Protein AF-A0A8E0S4U4-F1 (afdb_monomer_lite)

Sequence (108 aa):
MDDPYKKTKKRCFLCEHNIELDYKNVRLLSQFVSPYTGRIYGRHITGLCIPMQKRISKLITRSRQFGKQFLASQCASTDIAYSTGFMPFENKETVFLKDPRITVKTHY

Radius of gyration: 17.24 Å; chains: 1; bounding box: 47×25×53 Å

Foldseek 3Di:
DDDPPDDDDDAAPCRVVVDDDALLPLLVLVLQADQAARHGDDCVQRVHDPVVSVVSVVSLVVLAVVLVVVVVVDDDDPPPSQPPSTADRGHGDPVSPPDDRSRDPPPD

Structure (mmCIF, N/CA/C/O backbone):
data_AF-A0A8E0S4U4-F1
#
_entry.id   AF-A0A8E0S4U4-F1
#
loop_
_atom_site.group_PDB
_atom_site.id
_atom_site.type_symbol
_atom_site.label_atom_id
_atom_site.label_alt_id
_atom_site.label_comp_id
_atom_site.label_asym_id
_atom_site.label_entity_id
_atom_site.label_seq_id
_atom_site.pdbx_PDB_ins_code
_atom_site.Cartn_x
_atom_site.Cartn_y
_atom_site.Cartn_z
_atom_site.occupancy
_atom_site.B_iso_or_equiv
_atom_site.auth_seq_id
_atom_site.auth_comp_id
_atom_site.auth_asym_id
_atom_site.auth_atom_id
_atom_site.pdbx_PDB_model_num
ATOM 1 N N . MET A 1 1 ? -22.298 5.210 34.443 1.00 78.94 1 MET A N 1
ATOM 2 C CA . MET A 1 1 ? -22.020 3.765 34.328 1.00 78.94 1 MET A CA 1
ATOM 3 C C . MET A 1 1 ? -21.876 3.475 32.852 1.00 78.94 1 MET A C 1
ATOM 5 O O . MET A 1 1 ? -22.760 3.863 32.097 1.00 78.94 1 MET A O 1
ATOM 9 N N . ASP A 1 2 ? -20.754 2.904 32.428 1.00 84.88 2 ASP A N 1
ATOM 10 C CA . ASP A 1 2 ? -20.587 2.475 31.040 1.00 84.88 2 ASP A CA 1
ATOM 11 C C . ASP A 1 2 ? -21.467 1.250 30.746 1.00 84.88 2 ASP A C 1
ATOM 13 O O . ASP A 1 2 ? -21.691 0.415 31.621 1.00 84.88 2 ASP A O 1
ATOM 17 N N . ASP A 1 3 ? -21.993 1.166 29.521 1.00 90.31 3 ASP A N 1
ATOM 18 C CA . ASP A 1 3 ? -22.899 0.096 29.086 1.00 90.31 3 ASP A CA 1
ATOM 19 C C . ASP A 1 3 ? -22.160 -1.260 28.971 1.00 90.31 3 ASP A C 1
ATOM 21 O O . ASP A 1 3 ? -21.247 -1.377 28.141 1.00 90.31 3 ASP A O 1
ATOM 25 N N . PRO A 1 4 ? -22.549 -2.296 29.746 1.00 88.69 4 PRO A N 1
ATOM 26 C CA . PRO A 1 4 ? -21.906 -3.612 29.734 1.00 88.69 4 PRO A CA 1
ATOM 27 C C . PRO A 1 4 ? -22.127 -4.412 28.436 1.00 88.69 4 PRO A C 1
ATOM 29 O O . PRO A 1 4 ? -21.394 -5.370 28.192 1.00 88.69 4 PRO A O 1
ATOM 32 N N . TYR A 1 5 ? -23.078 -4.031 27.571 1.00 91.44 5 TYR A N 1
ATOM 33 C CA . TYR A 1 5 ? -23.339 -4.708 26.287 1.00 91.44 5 TYR A CA 1
ATOM 34 C C . TYR A 1 5 ? -22.606 -4.071 25.097 1.00 91.44 5 TYR A C 1
ATOM 36 O O . TYR A 1 5 ? -22.728 -4.519 23.948 1.00 91.44 5 TYR A O 1
ATOM 44 N N . LYS A 1 6 ? -21.816 -3.022 25.344 1.00 90.94 6 LYS A N 1
ATOM 45 C CA . LYS A 1 6 ? -21.102 -2.291 24.300 1.00 90.94 6 LYS A CA 1
ATOM 46 C C . LYS A 1 6 ? -19.985 -3.143 23.697 1.00 90.94 6 LYS A C 1
ATOM 48 O O . LYS A 1 6 ? -18.929 -3.345 24.292 1.00 90.94 6 LYS A O 1
ATOM 53 N N . LYS A 1 7 ? -20.189 -3.595 22.456 1.00 86.12 7 LYS A N 1
ATOM 54 C CA . LYS A 1 7 ? -19.174 -4.337 21.690 1.00 86.12 7 LYS A CA 1
ATOM 55 C C . LYS A 1 7 ? -17.909 -3.499 21.497 1.00 86.12 7 LYS A C 1
ATOM 57 O O . LYS A 1 7 ? -17.968 -2.294 21.230 1.00 86.12 7 LYS A O 1
ATOM 62 N N . THR A 1 8 ? -16.756 -4.157 21.570 1.00 84.62 8 THR A N 1
ATOM 63 C CA . THR A 1 8 ? -15.464 -3.524 21.308 1.00 84.62 8 THR A CA 1
ATOM 64 C C . THR A 1 8 ? -15.395 -3.026 19.863 1.00 84.62 8 THR A C 1
ATOM 66 O O . THR A 1 8 ? -15.875 -3.659 18.919 1.00 84.62 8 THR A O 1
ATOM 69 N N . LYS A 1 9 ? -14.808 -1.838 19.673 1.00 84.38 9 LYS A N 1
ATOM 70 C CA . LYS A 1 9 ? -14.611 -1.276 18.333 1.00 84.38 9 LYS A CA 1
ATOM 71 C C . LYS A 1 9 ? -13.610 -2.150 17.578 1.00 84.38 9 LYS A C 1
ATOM 73 O O . LYS A 1 9 ? -12.468 -2.278 18.017 1.00 84.38 9 LYS A O 1
ATOM 78 N N . LYS A 1 10 ? -14.021 -2.694 16.430 1.00 83.62 10 LYS A N 1
ATOM 79 C CA . LYS A 1 10 ? -13.135 -3.445 15.530 1.00 83.62 10 LYS A CA 1
ATOM 80 C C . LYS A 1 10 ? -11.967 -2.557 15.094 1.00 83.62 10 LYS A C 1
ATOM 82 O O . LYS A 1 10 ? -12.180 -1.425 14.653 1.00 83.62 10 LYS A O 1
ATOM 87 N N . ARG A 1 11 ? -10.743 -3.065 15.226 1.00 87.12 11 ARG A N 1
ATOM 88 C CA . ARG A 1 11 ? -9.515 -2.383 14.801 1.00 87.12 11 ARG A CA 1
ATOM 89 C C . ARG A 1 11 ? -8.996 -2.998 13.504 1.00 87.12 11 ARG A C 1
ATOM 91 O O . ARG A 1 11 ? -9.422 -4.070 13.095 1.00 87.12 11 ARG A O 1
ATOM 98 N N . CYS A 1 12 ? -8.129 -2.261 12.816 1.00 86.25 12 CYS A N 1
ATOM 99 C CA . CYS A 1 12 ? -7.445 -2.773 11.635 1.00 86.25 12 CYS A CA 1
ATOM 100 C C . CYS A 1 12 ? -6.319 -3.729 12.052 1.00 86.25 12 CYS A C 1
ATOM 102 O O . CYS A 1 12 ? -5.723 -3.499 13.101 1.00 86.25 12 CYS A O 1
ATOM 104 N N . PHE A 1 13 ? -5.957 -4.708 11.215 1.00 85.25 13 PHE A N 1
ATOM 105 C CA . PHE A 1 13 ? -4.858 -5.650 11.494 1.00 85.25 13 PHE A CA 1
ATOM 106 C C . PHE A 1 13 ? -3.567 -4.942 11.951 1.00 85.25 13 PHE A C 1
ATOM 108 O O . PHE A 1 13 ? -2.980 -5.277 12.974 1.00 85.25 13 PHE A O 1
ATOM 115 N N . LEU A 1 14 ? -3.173 -3.872 11.253 1.00 88.31 14 LEU A N 1
ATOM 116 C CA . LEU A 1 14 ? -1.975 -3.097 11.597 1.00 88.31 14 LEU A CA 1
ATOM 117 C C . LEU A 1 14 ? -2.089 -2.365 12.939 1.00 88.31 14 LEU A C 1
ATOM 119 O O . LEU A 1 14 ? -1.101 -2.196 13.644 1.00 88.31 14 LEU A O 1
ATOM 123 N N . CYS A 1 15 ? -3.295 -1.908 13.266 1.00 88.62 15 CYS A N 1
ATOM 124 C CA . CYS A 1 15 ? -3.604 -1.158 14.475 1.00 88.62 15 CYS A CA 1
ATOM 125 C C . CYS A 1 15 ? -3.658 -2.076 15.702 1.00 88.62 15 CYS A C 1
ATOM 127 O O . CYS A 1 15 ? -3.410 -1.633 16.817 1.00 88.62 15 CYS A O 1
ATOM 129 N N . GLU A 1 16 ? -4.070 -3.324 15.495 1.00 89.44 16 GLU A N 1
ATOM 130 C CA . GLU A 1 16 ? -4.202 -4.345 16.529 1.00 89.44 16 GLU A CA 1
ATOM 131 C C . GLU A 1 16 ? -2.839 -4.917 16.918 1.00 89.44 16 GLU A C 1
ATOM 133 O O . GLU A 1 16 ? -2.537 -5.010 18.103 1.00 89.44 16 GLU A O 1
ATOM 138 N N . HIS A 1 17 ? -1.977 -5.179 15.933 1.00 88.25 17 HIS A N 1
ATOM 139 C CA . HIS A 1 17 ? -0.618 -5.679 16.161 1.00 88.25 17 HIS A CA 1
ATOM 140 C C . HIS A 1 17 ? 0.439 -4.579 16.364 1.00 88.25 17 HIS A C 1
ATOM 142 O O . HIS A 1 17 ? 1.606 -4.899 16.560 1.00 88.25 17 HIS A O 1
ATOM 148 N N . ASN A 1 18 ? 0.048 -3.300 16.303 1.00 88.12 18 ASN A N 1
ATOM 149 C CA . ASN A 1 18 ? 0.929 -2.132 16.440 1.00 88.12 18 ASN A CA 1
ATOM 150 C C . ASN A 1 18 ? 2.218 -2.224 15.592 1.00 88.12 18 ASN A C 1
ATOM 152 O O . ASN A 1 18 ? 3.320 -1.975 16.072 1.00 88.12 18 ASN A O 1
ATOM 156 N N . ILE A 1 19 ? 2.072 -2.626 14.327 1.00 88.44 19 ILE A N 1
ATOM 157 C CA . ILE A 1 19 ? 3.206 -2.884 13.430 1.00 88.44 19 ILE A CA 1
ATOM 158 C C . ILE A 1 19 ? 3.809 -1.555 12.963 1.00 88.44 19 ILE A C 1
ATOM 160 O O . ILE A 1 19 ? 3.109 -0.708 12.396 1.00 88.44 19 ILE A O 1
ATOM 164 N N . GLU A 1 20 ? 5.119 -1.394 13.142 1.00 90.00 20 GLU A N 1
ATOM 165 C CA . GLU A 1 20 ? 5.858 -0.247 12.620 1.00 90.00 20 GLU A CA 1
ATOM 166 C C . GLU A 1 20 ? 5.950 -0.301 11.089 1.00 90.00 20 GLU A C 1
ATOM 168 O O . GLU A 1 20 ? 6.291 -1.319 10.483 1.00 90.00 20 GLU A O 1
ATOM 173 N N . LEU A 1 21 ? 5.592 0.812 10.444 1.00 91.00 21 LEU A N 1
ATOM 174 C CA . LEU A 1 21 ? 5.531 0.918 8.990 1.00 91.00 21 LEU A CA 1
ATOM 175 C C . LEU A 1 21 ? 6.677 1.762 8.442 1.00 91.00 21 LEU A C 1
ATOM 177 O O . LEU A 1 21 ? 6.652 2.991 8.566 1.00 91.00 21 LEU A O 1
ATOM 181 N N . ASP A 1 22 ? 7.576 1.098 7.718 1.00 91.44 22 ASP A N 1
ATOM 182 C CA . ASP A 1 22 ? 8.706 1.707 7.023 1.00 91.44 22 ASP A CA 1
ATOM 183 C C . ASP A 1 22 ? 8.665 1.479 5.514 1.00 91.44 22 ASP A C 1
ATOM 185 O O . ASP A 1 22 ? 8.295 0.414 5.025 1.00 91.44 22 ASP A O 1
ATOM 189 N N . TYR A 1 23 ? 9.144 2.473 4.762 1.00 89.19 23 TYR A N 1
ATOM 190 C CA . TYR A 1 23 ? 9.288 2.386 3.302 1.00 89.19 23 TYR A CA 1
ATOM 191 C C . TYR A 1 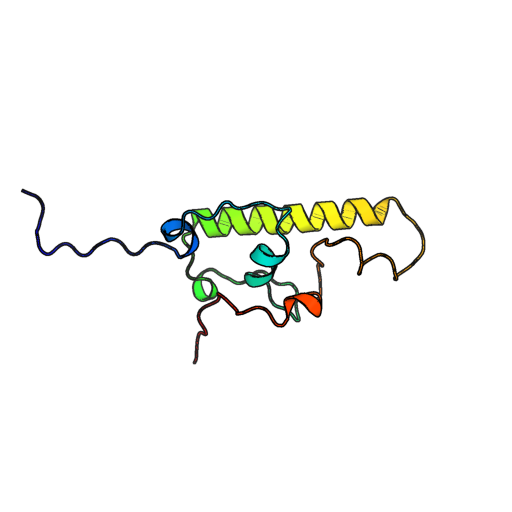23 ? 10.399 1.408 2.879 1.00 89.19 23 TYR A C 1
ATOM 193 O O . TYR A 1 23 ? 10.431 0.961 1.735 1.00 89.19 23 TYR A O 1
ATOM 201 N N . LYS A 1 24 ? 11.311 1.076 3.798 1.00 87.56 24 LYS A N 1
ATOM 202 C CA . LYS A 1 24 ? 12.405 0.127 3.570 1.00 87.56 24 LYS A CA 1
ATOM 203 C C . LYS A 1 24 ? 11.911 -1.320 3.566 1.00 87.56 24 LYS A C 1
ATOM 205 O O . LYS A 1 24 ? 12.513 -2.173 2.925 1.00 87.56 24 LYS A O 1
ATOM 210 N N . ASN A 1 25 ? 10.808 -1.606 4.263 1.00 88.62 25 ASN A N 1
ATOM 211 C CA . ASN A 1 25 ? 10.274 -2.958 4.368 1.00 88.62 25 ASN A CA 1
ATOM 212 C C . ASN A 1 25 ? 9.392 -3.285 3.155 1.00 88.62 25 ASN A C 1
ATOM 214 O O . ASN A 1 25 ? 8.159 -3.267 3.211 1.00 88.62 25 ASN A O 1
ATOM 218 N N . VAL A 1 26 ? 10.049 -3.576 2.031 1.00 84.94 26 VAL A N 1
ATOM 219 C CA . VAL A 1 26 ? 9.381 -3.891 0.763 1.00 84.94 26 VAL A CA 1
ATOM 220 C C . VAL A 1 26 ? 8.511 -5.139 0.886 1.00 84.94 26 VAL A C 1
ATOM 222 O O . VAL A 1 26 ? 7.421 -5.171 0.319 1.00 84.94 26 VAL A O 1
ATOM 225 N N . ARG A 1 27 ? 8.915 -6.127 1.695 1.00 86.31 27 ARG A N 1
ATOM 226 C CA . ARG A 1 27 ? 8.157 -7.370 1.883 1.00 86.31 27 ARG A CA 1
ATOM 227 C C . ARG A 1 27 ? 6.751 -7.103 2.418 1.00 86.31 27 ARG A C 1
ATOM 229 O O . ARG A 1 27 ? 5.784 -7.552 1.806 1.00 86.31 27 ARG A O 1
ATOM 236 N N . LEU A 1 28 ? 6.629 -6.306 3.483 1.00 88.44 28 LEU A N 1
ATOM 237 C CA . LEU A 1 28 ? 5.334 -5.928 4.059 1.00 88.44 28 LEU A CA 1
ATOM 238 C C . LEU A 1 28 ? 4.495 -5.101 3.073 1.00 88.44 28 LEU A C 1
ATOM 240 O O . LEU A 1 28 ? 3.325 -5.393 2.838 1.00 88.44 28 LEU A O 1
ATOM 244 N N . LEU A 1 29 ? 5.095 -4.085 2.450 1.00 89.06 29 LEU A N 1
ATOM 245 C CA . LEU A 1 29 ? 4.387 -3.197 1.522 1.00 89.06 29 LEU A CA 1
ATOM 246 C C . LEU A 1 29 ? 3.913 -3.920 0.254 1.00 89.06 29 LEU A C 1
ATOM 248 O O . LEU A 1 29 ? 2.837 -3.618 -0.268 1.00 89.06 29 LEU A O 1
ATOM 252 N N . SER A 1 30 ? 4.667 -4.920 -0.203 1.00 87.62 30 SER A N 1
ATOM 253 C CA . SER A 1 30 ? 4.335 -5.732 -1.374 1.00 87.62 30 SER A CA 1
ATOM 254 C C . SER A 1 30 ? 3.053 -6.551 -1.203 1.00 87.62 30 SER A C 1
ATOM 256 O O . SER A 1 30 ? 2.480 -7.013 -2.190 1.00 87.62 30 SER A O 1
ATOM 258 N N . GLN A 1 31 ? 2.589 -6.769 0.030 1.00 87.25 31 GLN A N 1
ATOM 259 C CA . GLN A 1 31 ? 1.341 -7.484 0.302 1.00 87.25 31 GLN A CA 1
ATOM 260 C C . GLN A 1 31 ? 0.110 -6.635 -0.040 1.00 87.25 31 GLN A C 1
ATOM 262 O O . GLN A 1 31 ? -0.943 -7.181 -0.361 1.00 87.25 31 GLN A O 1
ATOM 267 N N . PHE A 1 32 ? 0.249 -5.305 -0.038 1.00 89.19 32 PHE A N 1
ATOM 268 C CA . PHE A 1 32 ? -0.822 -4.362 -0.375 1.00 89.19 32 PHE A CA 1
ATOM 269 C C . PHE A 1 32 ? -0.876 -4.010 -1.866 1.00 89.19 32 PHE A C 1
ATOM 271 O O . PHE A 1 32 ? -1.615 -3.105 -2.258 1.00 89.19 32 PHE A O 1
ATOM 278 N N . VAL A 1 33 ? -0.107 -4.711 -2.702 1.00 88.69 33 VAL A N 1
ATOM 279 C CA . VAL A 1 33 ? 0.011 -4.444 -4.136 1.00 88.69 33 VAL A CA 1
ATOM 280 C C . VAL A 1 33 ? -0.303 -5.691 -4.960 1.00 88.69 33 VAL A C 1
ATOM 282 O O . VAL A 1 33 ? 0.034 -6.814 -4.582 1.00 88.69 33 VAL A O 1
ATOM 285 N N . SER A 1 34 ? -0.960 -5.478 -6.102 1.00 86.12 34 SER A N 1
ATOM 286 C CA . SER A 1 34 ? -1.242 -6.518 -7.090 1.00 86.12 34 SER A CA 1
ATOM 287 C C . SER A 1 34 ? 0.057 -7.089 -7.662 1.00 86.12 34 SER A C 1
ATOM 289 O O . SER A 1 34 ? 0.883 -6.314 -8.153 1.00 86.12 34 SER A O 1
ATOM 291 N N . PRO A 1 35 ? 0.240 -8.421 -7.664 1.00 83.06 35 PRO A N 1
ATOM 292 C CA . PRO A 1 35 ? 1.456 -9.028 -8.185 1.00 83.06 35 PRO A CA 1
ATOM 293 C C . PRO A 1 35 ? 1.642 -8.814 -9.692 1.00 83.06 35 PRO A C 1
ATOM 295 O O . PRO A 1 35 ? 2.772 -8.648 -10.134 1.00 83.06 35 PRO A O 1
ATOM 298 N N . TYR A 1 36 ? 0.546 -8.773 -10.455 1.00 80.94 36 TYR A N 1
ATOM 299 C CA . TYR A 1 36 ? 0.569 -8.718 -11.924 1.00 80.94 36 TYR A CA 1
ATOM 300 C C . TYR A 1 36 ? 0.427 -7.311 -12.509 1.00 80.94 36 TYR A C 1
ATOM 302 O O . TYR A 1 36 ? 0.549 -7.133 -13.710 1.00 80.94 36 TYR A O 1
ATOM 310 N N . THR A 1 37 ? 0.042 -6.327 -11.697 1.00 81.19 37 THR A N 1
ATOM 311 C CA . THR A 1 37 ? -0.277 -4.976 -12.202 1.00 81.19 37 THR A CA 1
ATOM 312 C C . THR A 1 37 ? 0.436 -3.879 -11.428 1.00 81.19 37 THR A C 1
ATOM 314 O O . THR A 1 37 ? 0.313 -2.708 -11.778 1.00 81.19 37 THR A O 1
ATOM 317 N N . GLY A 1 38 ? 1.044 -4.200 -10.281 1.00 82.62 38 GLY A N 1
ATOM 318 C CA . GLY A 1 38 ? 1.677 -3.196 -9.430 1.00 82.62 38 GLY A CA 1
ATOM 319 C C . GLY A 1 38 ? 0.693 -2.166 -8.851 1.00 82.62 38 GLY A C 1
ATOM 320 O O . GLY A 1 38 ? 1.101 -1.159 -8.270 1.00 82.62 38 GLY A O 1
ATOM 321 N N . ARG A 1 39 ? -0.622 -2.376 -8.971 1.00 88.06 39 ARG A N 1
ATOM 322 C CA . ARG A 1 39 ? -1.640 -1.468 -8.426 1.00 88.06 39 ARG A CA 1
ATOM 323 C C . ARG A 1 39 ? -1.813 -1.689 -6.928 1.00 88.06 39 ARG A C 1
ATOM 325 O O . ARG A 1 39 ? -1.871 -2.829 -6.475 1.00 88.06 39 ARG A O 1
ATOM 332 N N . ILE A 1 40 ? -1.914 -0.602 -6.167 1.00 90.44 40 ILE A N 1
ATOM 333 C CA . ILE A 1 40 ? -2.186 -0.653 -4.725 1.00 90.44 40 ILE A CA 1
ATOM 334 C C . ILE A 1 40 ? -3.646 -1.068 -4.523 1.00 90.44 40 ILE A C 1
ATOM 336 O O . ILE A 1 40 ? -4.542 -0.491 -5.141 1.00 90.44 40 ILE A O 1
ATOM 340 N N . TYR A 1 41 ? -3.894 -2.053 -3.661 1.00 90.38 41 TYR A N 1
ATOM 341 C CA . TYR A 1 41 ? -5.249 -2.499 -3.356 1.00 90.38 41 TYR A CA 1
ATOM 342 C C . TYR A 1 41 ? -6.056 -1.414 -2.634 1.00 90.38 41 TYR A C 1
ATOM 344 O O . TYR A 1 41 ? -5.550 -0.679 -1.780 1.00 90.38 41 TYR A O 1
ATOM 352 N N . GLY A 1 42 ? -7.348 -1.343 -2.956 1.00 90.00 42 GLY A N 1
ATOM 353 C CA . GLY A 1 42 ? -8.290 -0.449 -2.292 1.00 90.00 42 GLY A CA 1
ATOM 354 C C . GLY A 1 42 ? -8.661 -0.914 -0.881 1.00 90.00 42 GLY A C 1
ATOM 355 O O . GLY A 1 42 ? -8.493 -2.077 -0.516 1.00 90.00 42 GLY A O 1
ATOM 356 N N . ARG A 1 43 ? -9.251 -0.004 -0.098 1.00 88.44 43 ARG A N 1
ATOM 357 C CA . ARG A 1 43 ? -9.680 -0.262 1.290 1.00 88.44 43 ARG A CA 1
ATOM 358 C C . ARG A 1 43 ? -10.637 -1.452 1.429 1.00 88.44 43 ARG A C 1
ATOM 360 O O . ARG A 1 43 ? -10.581 -2.148 2.435 1.00 88.44 43 ARG A O 1
ATOM 367 N N . HIS A 1 44 ? -11.508 -1.673 0.444 1.00 85.69 44 HIS A N 1
ATOM 368 C CA . HIS A 1 44 ? -12.474 -2.778 0.463 1.00 85.69 44 HIS A CA 1
ATOM 369 C C . HIS A 1 44 ? -11.801 -4.161 0.400 1.00 85.69 44 HIS A C 1
ATOM 371 O O . HIS A 1 44 ? -12.390 -5.130 0.857 1.00 85.69 44 HIS A O 1
ATOM 377 N N . ILE A 1 45 ? -10.564 -4.235 -0.106 1.00 87.31 45 ILE A N 1
ATOM 378 C CA . ILE A 1 45 ? -9.755 -5.462 -0.166 1.00 87.31 45 ILE A CA 1
ATOM 379 C C . ILE A 1 45 ? -8.853 -5.562 1.068 1.00 87.31 45 ILE A C 1
ATOM 381 O O . ILE A 1 45 ? -8.732 -6.618 1.678 1.00 87.31 45 ILE A O 1
ATOM 385 N N . THR A 1 46 ? -8.192 -4.462 1.447 1.00 87.81 46 THR A N 1
ATOM 386 C CA . THR A 1 46 ? -7.211 -4.474 2.546 1.00 87.81 46 THR A CA 1
ATOM 387 C C . THR A 1 46 ? -7.854 -4.482 3.932 1.00 87.81 46 THR A C 1
ATOM 389 O O . THR A 1 46 ? -7.204 -4.877 4.896 1.00 87.81 46 THR A O 1
ATOM 392 N N . GLY A 1 47 ? -9.101 -4.014 4.069 1.00 87.19 47 GLY A N 1
ATOM 393 C CA . GLY A 1 47 ? -9.801 -3.933 5.356 1.00 87.19 47 GLY A CA 1
ATOM 394 C C . GLY A 1 47 ? -9.188 -2.927 6.340 1.00 87.19 47 GLY A C 1
ATOM 395 O O . GLY A 1 47 ? -9.494 -2.952 7.532 1.00 87.19 47 GLY A O 1
ATOM 396 N N . LEU A 1 48 ? -8.312 -2.032 5.871 1.00 89.69 48 LEU A N 1
ATOM 397 C CA . LEU A 1 48 ? -7.602 -1.091 6.734 1.00 89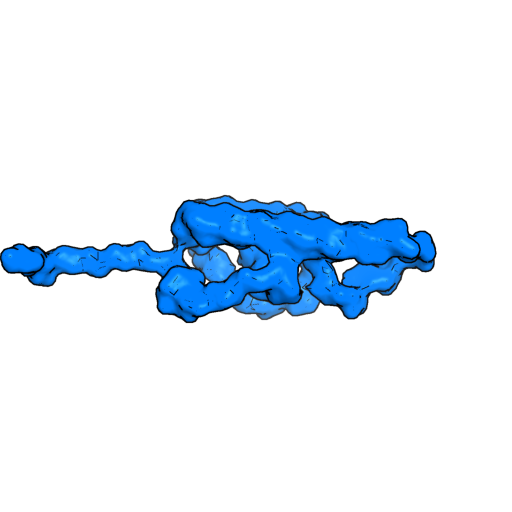.69 48 LEU A CA 1
ATOM 398 C C . LEU A 1 48 ? -8.439 0.140 7.094 1.00 89.69 48 LEU A C 1
ATOM 400 O O . LEU A 1 48 ? -9.395 0.532 6.413 1.00 89.69 48 LEU A O 1
ATOM 404 N N . CYS A 1 49 ? -8.048 0.800 8.184 1.00 91.25 49 CYS A N 1
ATOM 405 C CA . CYS A 1 49 ? -8.596 2.106 8.515 1.00 91.25 49 CYS A CA 1
ATOM 406 C C . CYS A 1 49 ? -8.066 3.171 7.536 1.00 91.25 49 CYS A C 1
ATOM 408 O O . CYS A 1 49 ? -6.972 3.059 6.981 1.00 91.25 49 CYS A O 1
ATOM 410 N N . ILE A 1 50 ? -8.847 4.234 7.336 1.00 92.06 50 ILE A N 1
ATOM 411 C CA . ILE A 1 50 ? -8.514 5.344 6.430 1.00 92.06 50 ILE A CA 1
ATOM 412 C C . ILE A 1 50 ? -7.118 5.945 6.703 1.00 92.06 50 ILE A C 1
ATOM 414 O O . ILE A 1 50 ? -6.376 6.133 5.733 1.00 92.06 50 ILE A O 1
ATOM 418 N N . PRO A 1 51 ? -6.709 6.238 7.959 1.00 93.19 51 PRO A N 1
ATOM 419 C CA . PRO A 1 51 ? -5.388 6.819 8.198 1.00 93.19 51 PRO A CA 1
ATOM 420 C C . PRO A 1 51 ? -4.252 5.855 7.835 1.00 93.19 51 PRO A C 1
ATOM 422 O O . PRO A 1 51 ? -3.277 6.282 7.215 1.00 93.19 51 PRO A O 1
ATOM 425 N N . MET A 1 52 ? -4.390 4.556 8.130 1.00 91.75 52 MET A N 1
ATOM 426 C CA . MET A 1 52 ? -3.362 3.565 7.787 1.00 91.75 52 MET A CA 1
ATOM 427 C C . MET A 1 52 ? -3.275 3.324 6.284 1.00 91.75 52 MET A C 1
ATOM 429 O O . MET A 1 52 ? -2.172 3.263 5.749 1.00 91.75 52 MET A O 1
ATOM 433 N N . GLN A 1 53 ? -4.408 3.296 5.577 1.00 93.06 53 GLN A N 1
ATOM 434 C CA . GLN A 1 53 ? -4.419 3.192 4.116 1.00 93.06 53 GLN A CA 1
ATOM 435 C C . GLN A 1 53 ? -3.667 4.369 3.468 1.00 93.06 53 GLN A C 1
ATOM 437 O O . GLN A 1 53 ? -2.836 4.165 2.582 1.00 93.06 53 GLN A O 1
ATOM 442 N N . LYS A 1 54 ? -3.902 5.605 3.940 1.00 94.62 54 LYS A N 1
ATOM 443 C CA . LYS A 1 54 ? -3.167 6.794 3.468 1.00 94.62 54 LYS A CA 1
ATOM 444 C C . LYS A 1 54 ? -1.671 6.696 3.780 1.00 94.62 54 LYS A C 1
ATOM 446 O O . LYS A 1 54 ? -0.853 7.062 2.938 1.00 94.62 54 LYS A O 1
ATOM 451 N N . ARG A 1 55 ? -1.304 6.199 4.966 1.00 94.38 55 ARG A N 1
ATOM 452 C CA . ARG A 1 55 ? 0.097 6.017 5.374 1.00 94.38 55 ARG A CA 1
ATOM 453 C C . ARG A 1 55 ? 0.814 4.989 4.495 1.00 94.38 55 ARG A C 1
ATOM 455 O O . ARG A 1 55 ? 1.875 5.303 3.968 1.00 94.38 55 ARG A O 1
ATOM 462 N N . ILE A 1 56 ? 0.212 3.823 4.262 1.00 93.50 56 ILE A N 1
ATOM 463 C CA . ILE A 1 56 ? 0.756 2.782 3.375 1.00 93.50 56 ILE A CA 1
ATOM 464 C C . ILE A 1 56 ? 0.923 3.304 1.951 1.00 93.50 56 ILE A C 1
ATOM 466 O O . ILE A 1 56 ? 1.986 3.130 1.367 1.00 93.50 56 ILE A O 1
ATOM 470 N N . SER A 1 57 ? -0.081 3.997 1.407 1.00 93.56 57 SER A N 1
ATOM 471 C CA . SER A 1 57 ? 0.017 4.559 0.058 1.00 93.56 57 SER A CA 1
ATOM 472 C C . SER A 1 57 ? 1.205 5.516 -0.078 1.00 93.56 57 SER A C 1
ATOM 474 O O . SER A 1 57 ? 1.932 5.431 -1.063 1.00 93.56 57 SER A O 1
ATOM 476 N N . LYS A 1 58 ? 1.446 6.379 0.919 1.00 94.81 58 LYS A N 1
ATOM 477 C CA . LYS A 1 58 ? 2.612 7.277 0.931 1.00 94.81 58 LYS A CA 1
ATOM 478 C C . LYS A 1 58 ? 3.930 6.509 1.002 1.00 94.81 58 LYS A C 1
ATOM 480 O O . LYS A 1 58 ? 4.865 6.859 0.289 1.00 94.81 58 LYS A O 1
ATOM 485 N N . LEU A 1 59 ? 4.005 5.476 1.842 1.00 93.56 59 LEU A N 1
ATOM 486 C CA . LEU A 1 59 ? 5.210 4.659 1.987 1.00 93.56 59 LEU A CA 1
ATOM 487 C C . LEU A 1 59 ? 5.528 3.893 0.704 1.00 93.56 59 LEU A C 1
ATOM 489 O O . LEU A 1 59 ? 6.662 3.964 0.258 1.00 93.56 59 LEU A O 1
ATOM 493 N N . ILE A 1 60 ? 4.535 3.270 0.061 1.00 91.88 60 ILE A N 1
ATOM 494 C CA . ILE A 1 60 ? 4.705 2.582 -1.229 1.00 91.88 60 ILE A CA 1
ATOM 495 C C . ILE A 1 60 ? 5.212 3.550 -2.301 1.00 91.88 60 ILE A C 1
ATOM 497 O O . ILE A 1 60 ? 6.172 3.246 -3.008 1.00 91.88 60 ILE A O 1
ATOM 501 N N . THR A 1 61 ? 4.596 4.731 -2.418 1.00 91.38 61 THR A N 1
ATOM 502 C CA . THR A 1 61 ? 5.043 5.752 -3.376 1.00 91.38 61 THR A CA 1
ATOM 503 C C . THR A 1 61 ? 6.479 6.184 -3.091 1.00 91.38 61 THR A C 1
ATOM 505 O O . THR A 1 61 ? 7.279 6.291 -4.017 1.00 91.38 61 THR A O 1
ATOM 508 N N . ARG A 1 62 ? 6.833 6.364 -1.814 1.00 91.25 62 ARG A N 1
ATOM 509 C CA . ARG A 1 62 ? 8.191 6.712 -1.389 1.00 91.25 62 ARG A CA 1
ATOM 510 C C . ARG A 1 62 ? 9.197 5.604 -1.722 1.00 91.25 62 ARG A C 1
ATOM 512 O O . ARG A 1 62 ? 10.240 5.904 -2.291 1.00 91.25 62 ARG A O 1
ATOM 519 N N . SER A 1 63 ? 8.878 4.338 -1.446 1.00 88.75 63 SER A N 1
ATOM 520 C CA . SER A 1 63 ? 9.719 3.183 -1.800 1.00 88.75 63 SER A CA 1
ATOM 521 C C . SER A 1 63 ? 9.993 3.121 -3.304 1.00 88.75 63 SER A C 1
ATOM 523 O O . SER A 1 63 ? 11.131 2.914 -3.719 1.00 88.75 63 SER A O 1
ATOM 525 N N . ARG A 1 64 ? 8.964 3.361 -4.125 1.00 87.38 64 ARG A N 1
ATOM 526 C CA . ARG A 1 64 ? 9.073 3.391 -5.592 1.00 87.38 64 ARG A CA 1
ATOM 527 C C . ARG A 1 64 ? 9.934 4.540 -6.099 1.00 87.38 64 ARG A C 1
ATOM 529 O O . ARG A 1 64 ? 10.735 4.347 -7.007 1.00 87.38 64 ARG A O 1
ATOM 536 N N . GLN A 1 65 ? 9.770 5.731 -5.525 1.00 86.75 65 GLN A N 1
ATOM 537 C CA . GLN A 1 65 ? 10.568 6.903 -5.889 1.00 86.75 65 GLN A CA 1
ATOM 538 C C . GLN A 1 65 ? 12.053 6.683 -5.601 1.00 86.75 65 GLN A C 1
ATOM 540 O O . GLN A 1 65 ? 12.874 6.978 -6.464 1.00 86.75 65 GLN A O 1
ATOM 545 N N . PHE A 1 66 ? 12.392 6.101 -4.447 1.00 83.06 66 PHE A N 1
ATOM 546 C CA . PHE A 1 66 ? 13.780 5.768 -4.124 1.00 83.06 66 PHE A CA 1
ATOM 547 C C . PHE A 1 66 ? 14.381 4.738 -5.088 1.00 83.06 66 PHE A C 1
ATOM 549 O O . PHE A 1 66 ? 15.494 4.946 -5.562 1.00 83.06 66 PHE A O 1
ATOM 556 N N . GLY A 1 67 ? 13.633 3.687 -5.446 1.00 73.00 67 GLY A N 1
ATOM 557 C CA . GLY A 1 67 ? 14.086 2.719 -6.453 1.00 73.00 67 GLY A CA 1
ATOM 558 C C . GLY A 1 67 ? 14.316 3.358 -7.827 1.00 73.00 67 GLY A C 1
ATOM 559 O O . GLY A 1 67 ? 15.338 3.119 -8.465 1.00 73.00 67 GLY A O 1
ATOM 560 N N . LYS A 1 68 ? 13.408 4.245 -8.261 1.00 70.94 68 LYS A N 1
ATOM 561 C CA . LYS A 1 68 ? 13.548 4.981 -9.529 1.00 70.94 68 LYS A CA 1
ATOM 562 C C . LYS A 1 68 ? 14.752 5.927 -9.522 1.00 70.94 68 LYS A C 1
ATOM 564 O O . LYS A 1 68 ? 15.442 6.037 -10.529 1.00 70.94 68 LYS A O 1
ATOM 569 N N . GLN A 1 69 ? 14.999 6.609 -8.405 1.00 66.25 69 GLN A N 1
ATOM 570 C CA . GLN A 1 69 ? 16.121 7.535 -8.271 1.00 66.25 69 GLN A CA 1
ATOM 571 C C . GLN A 1 69 ? 17.470 6.810 -8.345 1.00 66.25 69 GLN A C 1
ATOM 573 O O . GLN A 1 69 ? 18.381 7.310 -8.995 1.00 66.25 69 GLN A O 1
ATOM 578 N N . PHE A 1 70 ? 17.581 5.631 -7.728 1.00 60.62 70 PHE A N 1
ATOM 579 C CA . PHE A 1 70 ? 18.817 4.845 -7.735 1.00 60.62 70 PHE A CA 1
ATOM 580 C C . PHE A 1 70 ? 19.178 4.325 -9.139 1.00 60.62 70 PHE A C 1
ATOM 582 O O . PHE A 1 70 ? 20.341 4.341 -9.530 1.00 60.62 70 PHE A O 1
ATOM 589 N N . LEU A 1 71 ? 18.174 3.935 -9.932 1.00 55.75 71 LEU A N 1
ATOM 590 C CA . LEU A 1 71 ? 18.365 3.469 -11.312 1.00 55.75 71 LEU A CA 1
ATOM 591 C C . LEU A 1 71 ? 18.640 4.611 -12.307 1.00 55.75 71 LEU A C 1
ATOM 593 O O . LEU A 1 71 ? 19.277 4.389 -13.329 1.00 55.75 71 LEU A O 1
ATOM 597 N N . ALA A 1 72 ? 18.196 5.839 -12.020 1.00 56.12 72 ALA A N 1
ATOM 598 C CA . ALA A 1 72 ? 18.404 6.981 -12.913 1.00 56.12 72 ALA A CA 1
ATOM 599 C C . ALA A 1 72 ? 19.859 7.489 -12.940 1.00 56.12 72 ALA A C 1
ATOM 601 O O . ALA A 1 72 ? 20.245 8.154 -13.897 1.00 56.12 72 ALA A O 1
ATOM 602 N N . SER A 1 73 ? 20.668 7.185 -11.918 1.00 54.94 73 SER A N 1
ATOM 603 C CA . SER A 1 73 ? 22.083 7.585 -11.863 1.00 54.94 73 SER A CA 1
ATOM 604 C C . SER A 1 73 ? 23.052 6.570 -12.478 1.00 54.94 73 SER A C 1
ATOM 606 O O . SER A 1 73 ? 24.242 6.861 -12.561 1.00 54.94 73 SER A O 1
ATOM 608 N N . GLN A 1 74 ? 22.582 5.387 -12.891 1.00 51.31 74 GLN A N 1
ATOM 609 C CA . GLN A 1 74 ? 23.414 4.351 -13.511 1.00 51.31 74 GLN A CA 1
ATOM 610 C C . GLN A 1 74 ? 22.823 3.956 -14.865 1.00 51.31 74 GLN A C 1
ATOM 612 O O . GLN A 1 74 ? 21.873 3.184 -14.970 1.00 51.31 74 GLN A O 1
ATOM 617 N N . CYS A 1 75 ? 23.392 4.520 -15.925 1.00 47.53 75 CYS A N 1
ATOM 618 C CA . CYS A 1 75 ? 23.147 4.093 -17.292 1.00 47.53 75 CYS A CA 1
ATOM 619 C C . CYS A 1 75 ? 23.673 2.656 -17.481 1.00 47.53 75 CYS A C 1
ATOM 621 O O . CYS A 1 75 ? 24.787 2.356 -17.062 1.00 47.53 75 CYS A O 1
ATOM 623 N N . ALA A 1 76 ? 22.913 1.837 -18.211 1.00 51.16 76 ALA A N 1
ATOM 624 C CA . ALA A 1 76 ? 23.326 0.584 -18.856 1.00 51.16 76 ALA A CA 1
ATOM 625 C C . ALA A 1 76 ? 23.452 -0.681 -17.981 1.00 51.16 76 ALA A C 1
ATOM 627 O O . ALA A 1 76 ? 24.535 -1.176 -17.690 1.00 51.16 76 ALA A O 1
ATOM 628 N N . SER A 1 77 ? 22.310 -1.284 -17.660 1.00 49.06 77 SER A N 1
ATOM 629 C CA . SER A 1 77 ? 21.961 -2.669 -18.041 1.00 49.06 77 SER A CA 1
ATOM 630 C C . SER A 1 77 ? 20.658 -3.042 -17.337 1.00 49.06 77 SER A C 1
ATOM 632 O O . SER A 1 77 ? 20.458 -2.746 -16.160 1.00 49.06 77 SER A O 1
ATOM 634 N N . THR A 1 78 ? 19.741 -3.682 -18.058 1.00 50.69 78 THR A N 1
ATOM 635 C CA . THR A 1 78 ? 18.416 -4.142 -17.592 1.00 50.69 78 THR A CA 1
ATOM 636 C C . THR A 1 78 ? 18.472 -5.209 -16.489 1.00 50.69 78 THR A C 1
ATOM 638 O O . THR A 1 78 ? 17.448 -5.781 -16.123 1.00 50.69 78 THR A O 1
ATOM 641 N N . ASP A 1 79 ? 19.657 -5.418 -15.914 1.00 46.66 79 ASP A N 1
ATOM 642 C CA . ASP A 1 79 ? 20.025 -6.567 -15.110 1.00 46.66 79 ASP A CA 1
ATOM 643 C C . ASP A 1 79 ? 20.359 -6.231 -13.641 1.00 46.66 79 ASP A C 1
ATOM 645 O O . ASP A 1 79 ? 20.591 -7.110 -12.822 1.00 46.66 79 ASP A O 1
ATOM 649 N N . ILE A 1 80 ? 20.331 -4.954 -13.243 1.00 50.44 80 ILE A N 1
ATOM 650 C CA . ILE A 1 80 ? 20.620 -4.536 -11.849 1.00 50.44 80 ILE A CA 1
ATOM 651 C C . ILE A 1 80 ? 19.332 -4.413 -11.000 1.00 50.44 80 ILE A C 1
ATOM 653 O O . ILE A 1 80 ? 19.365 -4.270 -9.774 1.00 50.44 80 ILE A O 1
ATOM 657 N N . ALA A 1 81 ? 18.156 -4.519 -11.627 1.00 46.94 81 ALA A N 1
ATOM 658 C CA . ALA A 1 81 ? 16.872 -4.345 -10.946 1.00 46.94 81 ALA A CA 1
ATOM 659 C C . ALA A 1 81 ? 16.558 -5.453 -9.921 1.00 46.94 81 ALA A C 1
ATOM 661 O O . ALA A 1 81 ? 15.840 -5.196 -8.961 1.00 46.94 81 ALA A O 1
ATOM 662 N N . TYR A 1 82 ? 17.096 -6.663 -10.094 1.00 47.50 82 TYR A N 1
ATOM 663 C CA . TYR A 1 82 ? 16.693 -7.845 -9.319 1.00 47.50 82 TYR A CA 1
ATOM 664 C C . TYR A 1 82 ? 17.543 -8.141 -8.072 1.00 47.50 82 TYR A C 1
ATOM 666 O O . TYR A 1 82 ? 17.224 -9.070 -7.334 1.00 47.50 82 TYR A O 1
ATOM 674 N N . SER A 1 83 ? 18.593 -7.360 -7.791 1.00 51.78 83 SER A N 1
ATOM 675 C CA . SER A 1 83 ? 19.452 -7.559 -6.607 1.00 51.78 83 SER A CA 1
ATOM 676 C C . SER A 1 83 ? 19.358 -6.448 -5.557 1.00 51.78 83 SER A C 1
ATOM 678 O O . SER A 1 83 ? 19.841 -6.619 -4.439 1.00 51.78 83 SER A O 1
ATOM 680 N N . THR A 1 84 ? 18.728 -5.314 -5.874 1.00 56.59 84 THR A N 1
ATOM 681 C CA . THR A 1 84 ? 18.784 -4.105 -5.031 1.00 56.59 84 THR A CA 1
ATOM 682 C C . THR A 1 84 ? 17.651 -3.988 -4.003 1.00 56.59 84 THR A C 1
ATOM 684 O O . THR A 1 84 ? 17.665 -3.075 -3.179 1.00 56.59 84 THR A O 1
ATOM 687 N N . GLY A 1 85 ? 16.690 -4.919 -3.986 1.00 59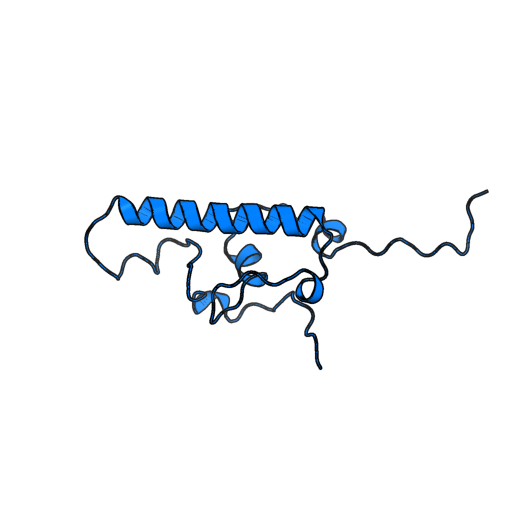.91 85 GLY A N 1
ATOM 688 C CA . GLY A 1 85 ? 15.643 -4.973 -2.957 1.00 59.91 85 GLY A CA 1
ATOM 689 C C . GLY A 1 85 ? 14.670 -3.786 -2.972 1.00 59.91 85 GLY A C 1
ATOM 690 O O . GLY A 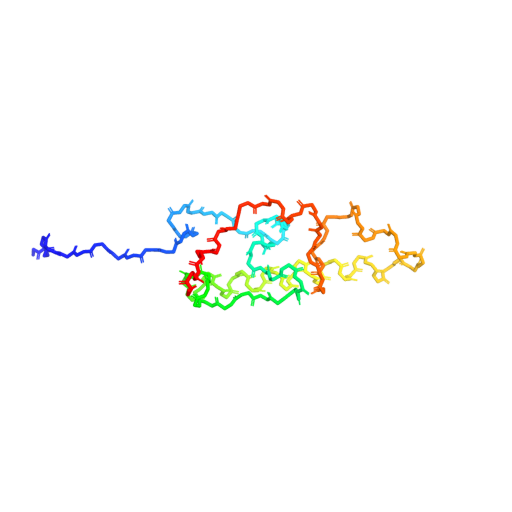1 85 ? 14.027 -3.509 -1.958 1.00 59.91 85 GLY A O 1
ATOM 691 N N . PHE A 1 86 ? 14.560 -3.066 -4.095 1.00 66.12 86 PHE A N 1
ATOM 692 C CA . PHE A 1 86 ? 13.615 -1.961 -4.274 1.00 66.12 86 PHE A CA 1
ATOM 693 C C . PHE A 1 86 ? 12.275 -2.442 -4.841 1.00 66.12 86 PHE A C 1
ATOM 695 O O . PHE A 1 86 ? 12.196 -3.409 -5.583 1.00 66.12 86 PHE A O 1
ATOM 702 N N . MET A 1 87 ? 11.187 -1.739 -4.515 1.00 65.19 87 MET A N 1
ATOM 703 C CA . MET A 1 87 ? 9.840 -2.150 -4.915 1.00 65.19 87 MET A CA 1
ATOM 704 C C . MET A 1 87 ? 9.527 -1.769 -6.381 1.00 65.19 87 MET A C 1
ATOM 706 O O . MET A 1 87 ? 9.440 -0.571 -6.674 1.00 65.19 87 MET A O 1
ATOM 710 N N . PRO A 1 88 ? 9.273 -2.735 -7.285 1.00 68.56 88 PRO A N 1
ATOM 711 C CA . PRO A 1 88 ? 8.989 -2.461 -8.695 1.00 68.56 88 PRO A CA 1
ATOM 712 C C . PRO A 1 88 ? 7.630 -1.775 -8.930 1.00 68.56 88 PRO A C 1
ATOM 714 O O . PRO A 1 88 ? 6.694 -1.840 -8.115 1.00 68.56 88 PRO A O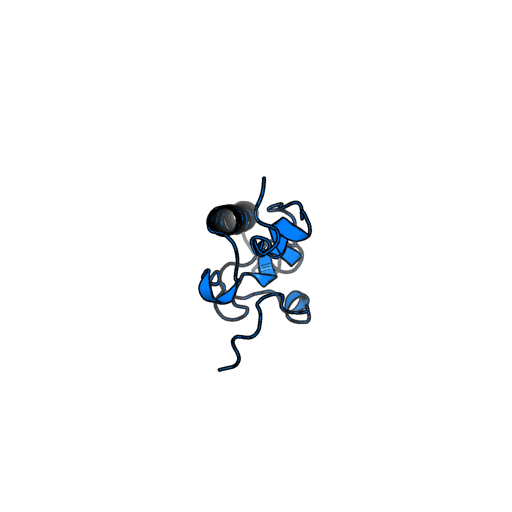 1
ATOM 717 N N . PHE A 1 89 ? 7.525 -1.078 -10.067 1.00 64.19 89 PHE A N 1
ATOM 718 C CA . PHE A 1 89 ? 6.327 -0.320 -10.438 1.00 64.19 89 PHE A CA 1
ATOM 719 C C . PHE A 1 89 ? 5.261 -1.183 -11.130 1.00 64.19 89 PHE A C 1
ATOM 721 O O . PHE A 1 89 ? 4.088 -1.056 -10.783 1.00 64.19 89 PHE A O 1
ATOM 728 N N . GLU A 1 90 ? 5.664 -2.062 -12.053 1.00 60.97 90 GLU A N 1
ATOM 729 C CA . GLU A 1 90 ? 4.750 -2.798 -12.945 1.00 60.97 90 GLU A CA 1
ATOM 730 C C . GLU A 1 90 ? 4.418 -4.208 -12.439 1.00 60.97 90 GLU A C 1
ATOM 732 O O . GLU A 1 90 ? 3.243 -4.535 -12.291 1.00 60.97 90 GLU A O 1
ATOM 737 N N . ASN A 1 91 ? 5.427 -5.011 -12.086 1.00 64.12 91 ASN A N 1
ATOM 738 C CA . ASN A 1 91 ? 5.248 -6.402 -11.655 1.00 64.12 91 ASN A CA 1
ATOM 739 C C . ASN A 1 91 ? 5.953 -6.656 -10.324 1.00 64.12 91 ASN A C 1
ATOM 741 O O . ASN A 1 91 ? 7.074 -6.200 -10.134 1.00 64.12 91 ASN A O 1
ATOM 745 N N . LYS A 1 92 ? 5.315 -7.385 -9.402 1.00 63.16 92 LYS A N 1
ATOM 746 C CA . LYS A 1 92 ? 5.927 -7.787 -8.124 1.00 63.16 92 LYS A CA 1
ATOM 747 C C . LYS A 1 92 ? 7.009 -8.840 -8.375 1.00 63.16 92 LYS A C 1
ATOM 749 O O . LYS A 1 92 ? 6.806 -9.739 -9.186 1.00 63.16 92 LYS A O 1
ATOM 754 N N . GLU A 1 93 ? 8.128 -8.757 -7.654 1.00 64.00 93 GLU A N 1
ATOM 755 C CA . GLU A 1 93 ? 9.198 -9.755 -7.774 1.00 64.00 93 GLU A CA 1
ATOM 756 C C . GLU A 1 93 ? 8.689 -11.163 -7.432 1.00 64.00 93 GLU A C 1
ATOM 758 O O . GLU A 1 93 ? 7.878 -11.354 -6.516 1.00 64.00 93 GLU A O 1
ATOM 763 N N . THR A 1 94 ? 9.202 -12.165 -8.151 1.00 62.75 94 THR A N 1
ATOM 764 C CA . THR A 1 94 ? 8.828 -13.582 -7.996 1.00 62.75 94 THR A CA 1
ATOM 765 C C . THR A 1 94 ? 9.108 -14.111 -6.587 1.00 62.75 94 THR A C 1
ATOM 767 O O . THR A 1 94 ? 8.376 -14.972 -6.094 1.00 62.75 94 THR A O 1
ATOM 770 N N . VAL A 1 95 ? 10.109 -13.546 -5.904 1.00 63.75 95 VAL A N 1
ATOM 771 C CA . VAL A 1 95 ? 10.506 -13.887 -4.529 1.00 63.75 95 VAL A CA 1
ATOM 772 C C . VAL A 1 95 ? 9.374 -13.623 -3.531 1.00 63.75 95 VAL A C 1
ATOM 774 O O . VAL A 1 95 ? 9.137 -14.429 -2.633 1.00 63.75 95 VAL A O 1
ATOM 777 N N . PHE A 1 96 ? 8.600 -12.553 -3.727 1.00 65.88 96 PHE A N 1
ATOM 778 C CA . PHE A 1 96 ? 7.502 -12.172 -2.833 1.00 65.88 96 PHE A CA 1
ATOM 779 C C . PHE A 1 96 ? 6.150 -12.798 -3.213 1.00 65.88 96 PHE A C 1
ATOM 781 O O . PHE A 1 96 ? 5.124 -12.504 -2.591 1.00 65.88 96 PHE A O 1
ATOM 788 N N . LEU A 1 97 ? 6.098 -13.619 -4.268 1.00 71.12 97 LEU A N 1
ATOM 789 C CA . LEU A 1 97 ? 4.851 -14.240 -4.720 1.00 71.12 97 LEU A CA 1
ATOM 790 C C . LEU A 1 97 ? 4.398 -15.378 -3.790 1.00 71.12 97 LEU A C 1
ATOM 792 O O . LEU A 1 97 ? 3.201 -15.642 -3.694 1.00 71.12 97 LEU A O 1
ATOM 796 N N . LYS A 1 98 ? 5.345 -16.011 -3.085 1.00 73.56 98 LYS A N 1
ATOM 797 C CA . LYS A 1 98 ? 5.106 -17.135 -2.163 1.00 73.56 98 LYS A CA 1
ATOM 798 C C . LYS A 1 98 ? 4.681 -16.705 -0.751 1.00 73.56 98 LYS A C 1
ATOM 800 O O . LYS A 1 98 ? 4.375 -17.563 0.070 1.00 73.56 98 LYS A O 1
ATOM 805 N N . ASP A 1 99 ? 4.664 -15.405 -0.457 1.00 74.25 99 ASP A N 1
ATOM 806 C CA . ASP A 1 99 ? 4.286 -14.903 0.865 1.00 74.25 99 ASP A CA 1
ATOM 807 C C . ASP A 1 99 ? 2.780 -15.096 1.143 1.00 74.25 99 ASP A C 1
ATOM 809 O O . ASP A 1 99 ? 1.953 -14.895 0.242 1.00 74.25 99 ASP A O 1
ATOM 813 N N . PRO A 1 100 ? 2.387 -15.419 2.393 1.00 72.94 100 PRO A N 1
ATOM 814 C CA . PRO A 1 100 ? 0.980 -15.480 2.770 1.00 72.94 100 PRO A CA 1
ATOM 815 C C . PRO A 1 100 ? 0.328 -14.104 2.566 1.00 72.94 100 PRO A C 1
ATOM 817 O O . PRO A 1 100 ? 0.801 -13.085 3.075 1.00 72.94 100 PRO A O 1
ATOM 820 N N . ARG A 1 101 ? -0.760 -14.051 1.788 1.00 70.44 101 ARG A N 1
ATOM 821 C CA . ARG A 1 101 ? -1.469 -12.794 1.512 1.00 70.44 101 ARG A CA 1
ATOM 822 C C . ARG A 1 101 ? -2.315 -12.395 2.719 1.00 70.44 101 ARG A C 1
ATOM 824 O O . ARG A 1 101 ? -3.260 -13.096 3.063 1.00 70.44 101 ARG A O 1
ATOM 831 N N . ILE A 1 102 ? -2.002 -11.239 3.308 1.00 71.69 102 ILE A N 1
ATOM 832 C CA . ILE A 1 102 ? -2.781 -10.635 4.406 1.00 71.69 102 ILE A CA 1
ATOM 833 C C . 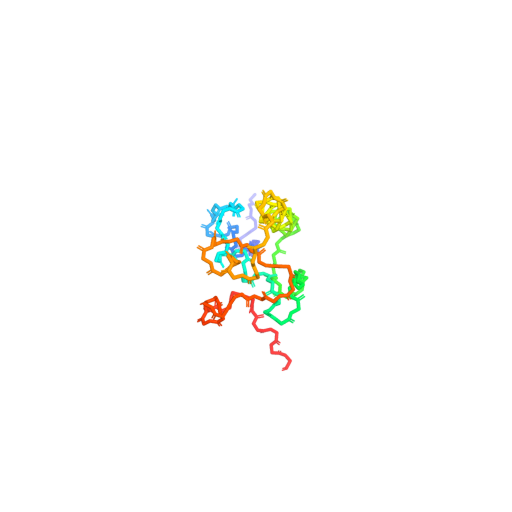ILE A 1 102 ? -4.140 -10.132 3.918 1.00 71.69 102 ILE A C 1
ATOM 835 O O . ILE A 1 102 ? -5.091 -10.094 4.694 1.00 71.69 102 ILE A O 1
ATOM 839 N N . THR A 1 103 ? -4.247 -9.744 2.640 1.00 64.31 103 THR A N 1
ATOM 840 C CA . THR A 1 103 ? -5.529 -9.371 2.039 1.00 64.31 103 THR A CA 1
ATOM 841 C C . THR A 1 103 ? -6.488 -10.538 2.204 1.00 64.31 103 THR A C 1
ATOM 843 O O . THR A 1 103 ? -6.338 -11.560 1.527 1.00 64.31 103 THR A O 1
ATOM 846 N N . VAL A 1 104 ? -7.435 -10.380 3.132 1.00 52.81 104 VAL A N 1
ATOM 847 C CA . VAL A 1 104 ? -8.543 -11.302 3.337 1.00 52.81 104 VAL A CA 1
ATOM 848 C C . VAL A 1 104 ? -9.102 -11.605 1.963 1.00 52.81 104 VAL A C 1
ATOM 850 O O . VAL A 1 104 ? -9.464 -10.689 1.224 1.00 52.81 104 VAL A O 1
ATOM 853 N N . LYS A 1 105 ? -9.054 -12.880 1.569 1.00 44.81 105 LYS A N 1
ATOM 854 C CA . LYS A 1 105 ? -9.677 -13.322 0.333 1.00 44.81 105 LYS A CA 1
ATOM 855 C C . LYS A 1 105 ? -11.113 -12.818 0.402 1.00 44.81 105 LYS A C 1
ATOM 857 O O . LYS A 1 105 ? -11.911 -13.346 1.171 1.00 44.81 105 LYS A O 1
ATOM 862 N N . THR A 1 106 ? -11.448 -11.803 -0.385 1.00 39.41 106 THR A N 1
ATOM 863 C CA . THR A 1 106 ? -12.810 -11.669 -0.872 1.00 39.41 106 THR A CA 1
ATOM 864 C C . THR A 1 106 ? -12.988 -12.873 -1.786 1.00 39.41 106 THR A C 1
ATOM 866 O O . THR A 1 106 ? -12.745 -12.794 -2.986 1.00 39.41 106 THR A O 1
ATOM 869 N N . HIS A 1 107 ? -13.264 -14.028 -1.180 1.00 35.69 107 HIS A N 1
ATOM 870 C CA . HIS A 1 107 ? -14.040 -15.050 -1.844 1.00 35.69 107 HIS A CA 1
ATOM 871 C C . HIS A 1 107 ? -15.375 -14.367 -2.138 1.00 35.69 107 HIS A C 1
ATOM 873 O O . HIS A 1 107 ? -16.156 -14.108 -1.223 1.00 35.69 107 HIS A O 1
ATOM 879 N N . TYR A 1 108 ? -15.539 -13.939 -3.384 1.00 36.28 108 TYR A N 1
ATOM 880 C CA . TYR A 1 108 ? -16.803 -14.215 -4.040 1.00 36.28 108 TYR A CA 1
ATOM 881 C C . TYR A 1 108 ? -16.773 -15.689 -4.435 1.00 36.28 108 TYR A C 1
ATOM 883 O O . TYR A 1 108 ? -15.676 -16.151 -4.837 1.00 36.28 108 TYR A O 1
#

Secondary structure (DSSP, 8-state):
---TT-PPPP--HHHHTT----TT-HHHHGGGB-TTT-PBPPHHHH---HHHHHHHHHHHHHHHHHHHHHHHTS-S-TTSTTTS-PPPSSS--GGGGGSPP-S-----

pLDDT: mean 76.86, std 16.14, range [35.69, 94.81]

InterPro domains:
  IPR001648 Small ribosomal subunit protein bS18 [PF01084] (17-67)
  IPR001648 Small ribosomal subunit protein bS18 [PTHR13479] (4-102)
  IPR001648 Small ribosomal subunit protein bS18 [TIGR00165] (5-66)
  IPR018275 Small ribosomal subunit protein bS18, conserved site [PS00057] (21-45)
  IPR036870 Small ribosomal subunit protein bS18 superfamily [G3DSA:4.10.640.10] (7-72)
  IPR036870 Small ribosomal subunit protein bS18 superfamily [SSF46911] (4-67)

Organism: NCBI:txid27845